Protein AF-A0AAE1PHH1-F1 (afdb_monomer_lite)

Sequence (145 aa):
MFENPPQNFTCSLANETTCVKADAAWYRWLHLWSGSGTRIAEMATHFAPAFRTPLTDMQGGLLTHQRSRKCADFEMRAMECLEAYGVQKGRTRCVDYMDDLRECAFQAKQLARVSAMRHERHRQWLMGERSSKDHYAPAPQADGF

pLDDT: mean 73.68, std 19.06, range [35.78, 97.25]

InterPro domains:
  IPR019342 NADH:ubiquinone oxidoreductase, iron-sulphur subunit 5 [PF10200] (59-123)

Secondary structure (DSSP, 8-state):
--PPPP------TT-TT------TTSHHHHTTS-------------SS-SS--HHHHHHHHHHSGGG-TTTHHHHHHHHHHHHHHHHHHHHHHSHHHHHHHHHHHH-HHHHHHHHHHHHHHHHHHHTTSS-STTSSPPPPPTT--

Organism: NCBI:txid1843537

Radius of gyration: 24.93 Å; chains: 1; bounding box: 58×55×63 Å

Foldseek 3Di:
DDDDDDDDFDDDPPDDDDRDDPDPPVVVVVVVPPPDDDPPDPPQPPLDPPDDDPVCVVCSCVVDCVVPPQLNVLRVLLVVLCVVQPRVCSVPRSVVSVVSSVCSVPVPVVVVVVVVVLVVLVVCVVVVVDDPVVSDDPDPDPPDD

Structure (mmCIF, N/CA/C/O backbone):
data_AF-A0AAE1PHH1-F1
#
_entry.id   AF-A0AAE1PHH1-F1
#
loop_
_atom_site.group_PDB
_atom_site.id
_atom_site.type_symbol
_atom_site.label_atom_id
_atom_site.label_alt_id
_atom_site.label_comp_id
_atom_site.label_asym_id
_atom_site.label_entity_id
_atom_site.label_seq_id
_atom_site.pdbx_PDB_ins_code
_atom_site.Cartn_x
_atom_site.Cartn_y
_atom_site.Cartn_z
_atom_site.occupancy
_atom_site.B_iso_or_equiv
_atom_site.auth_seq_id
_atom_site.auth_comp_id
_atom_site.auth_asym_id
_atom_site.auth_atom_id
_atom_site.pdbx_PDB_model_num
ATOM 1 N N . MET A 1 1 ? -13.290 -33.545 1.789 1.00 37.03 1 MET A N 1
ATOM 2 C CA . MET A 1 1 ? -13.292 -33.232 0.347 1.00 37.03 1 MET A CA 1
ATOM 3 C C . MET A 1 1 ? -14.670 -32.668 0.032 1.00 37.03 1 MET A C 1
ATOM 5 O O . MET A 1 1 ? -15.613 -33.441 -0.003 1.00 37.03 1 MET A O 1
ATOM 9 N N . PHE A 1 2 ? -14.834 -31.346 -0.050 1.00 35.78 2 PHE A N 1
ATOM 10 C CA . PHE A 1 2 ? -16.080 -30.768 -0.565 1.00 35.78 2 PHE A CA 1
ATOM 11 C C . PHE A 1 2 ? -15.835 -30.440 -2.033 1.00 35.78 2 PHE A C 1
ATOM 13 O O . PHE A 1 2 ? -15.201 -29.440 -2.362 1.00 35.78 2 PHE A O 1
ATOM 20 N N . GLU A 1 3 ? -16.252 -31.356 -2.900 1.00 42.00 3 GLU A N 1
ATOM 21 C CA . GLU A 1 3 ? -16.377 -31.096 -4.327 1.00 42.00 3 GLU A CA 1
ATOM 22 C C . GLU A 1 3 ? -17.521 -30.092 -4.518 1.00 42.00 3 GLU A C 1
ATOM 24 O O . GLU A 1 3 ? -18.657 -30.345 -4.120 1.00 42.00 3 GLU A O 1
ATOM 29 N N . ASN A 1 4 ? -17.211 -28.923 -5.080 1.00 43.88 4 ASN A N 1
ATOM 30 C CA . ASN A 1 4 ? -18.221 -27.973 -5.535 1.00 43.88 4 ASN A CA 1
ATOM 31 C C . ASN A 1 4 ? -18.764 -28.451 -6.891 1.00 43.88 4 ASN A C 1
ATOM 33 O O . ASN A 1 4 ? -17.961 -28.629 -7.811 1.00 43.88 4 ASN A O 1
ATOM 37 N N . PRO A 1 5 ? -20.086 -28.613 -7.074 1.00 54.78 5 PRO A N 1
ATOM 38 C CA . PRO A 1 5 ? -20.651 -28.757 -8.405 1.00 54.78 5 PRO A CA 1
ATOM 39 C C . PRO A 1 5 ? -20.631 -27.409 -9.155 1.00 54.78 5 PRO A C 1
ATOM 41 O O . PRO A 1 5 ? -20.791 -26.349 -8.542 1.00 54.78 5 PRO A O 1
ATOM 44 N N . PRO A 1 6 ? -20.437 -27.427 -10.486 1.00 63.72 6 PRO A N 1
ATOM 45 C CA . PRO A 1 6 ? -20.420 -26.229 -11.308 1.00 63.72 6 PRO A CA 1
ATOM 46 C C . PRO A 1 6 ? -21.857 -25.785 -11.592 1.00 63.72 6 PRO A C 1
ATOM 48 O O . PRO A 1 6 ? -22.709 -26.639 -11.826 1.00 63.72 6 PRO A O 1
ATOM 51 N N . GLN A 1 7 ? -22.106 -24.474 -11.669 1.00 49.34 7 GLN A N 1
ATOM 52 C CA . GLN A 1 7 ? -22.744 -23.847 -12.837 1.00 49.34 7 GLN A CA 1
ATOM 53 C C . GLN A 1 7 ? -23.043 -22.359 -12.622 1.00 49.34 7 GLN A C 1
ATOM 55 O O . GLN A 1 7 ? -23.642 -21.937 -11.637 1.00 49.34 7 GLN A O 1
ATOM 60 N N . ASN A 1 8 ? -22.623 -21.582 -13.619 1.00 59.03 8 ASN A N 1
ATOM 61 C CA . ASN A 1 8 ? -22.931 -20.175 -13.809 1.00 59.03 8 ASN A CA 1
ATOM 62 C C . ASN A 1 8 ? -24.443 -19.982 -13.995 1.00 59.03 8 ASN A C 1
ATOM 64 O O . ASN A 1 8 ? -24.962 -20.180 -15.092 1.00 59.03 8 ASN A O 1
ATOM 68 N N . PHE A 1 9 ? -25.127 -19.535 -12.947 1.00 46.50 9 PHE A N 1
ATOM 69 C CA . PHE A 1 9 ? -26.461 -18.950 -13.029 1.00 46.50 9 PHE A CA 1
ATOM 70 C C . PHE A 1 9 ? -26.449 -17.629 -12.262 1.00 46.50 9 PHE A C 1
ATOM 72 O O . PHE A 1 9 ? -26.144 -17.597 -11.074 1.00 46.50 9 PHE A O 1
ATOM 79 N N . THR A 1 10 ? -26.765 -16.527 -12.937 1.00 56.62 10 THR A N 1
ATOM 80 C CA . THR A 1 10 ? -27.037 -15.242 -12.285 1.00 56.62 10 THR A CA 1
ATOM 81 C C . THR A 1 10 ? -28.539 -15.005 -12.343 1.00 56.62 10 THR A C 1
ATOM 83 O O . THR A 1 10 ? -29.052 -14.621 -13.393 1.00 56.62 10 THR A O 1
ATOM 86 N N . CYS A 1 11 ? -29.251 -15.238 -11.243 1.00 48.41 11 CYS A N 1
ATOM 87 C CA . CYS A 1 11 ? -30.635 -14.788 -11.113 1.00 48.41 11 CYS A CA 1
ATOM 88 C C . CYS A 1 11 ? -30.618 -13.432 -10.364 1.00 48.41 11 CYS A C 1
ATOM 90 O O . CYS A 1 11 ? -29.959 -13.290 -9.333 1.00 48.41 11 CYS A O 1
ATOM 92 N N . SER A 1 12 ? -31.252 -12.396 -10.924 1.00 51.75 12 SER A N 1
ATOM 93 C CA . SER A 1 12 ? -31.370 -11.076 -10.289 1.00 51.75 12 SER A CA 1
ATOM 94 C C . SER A 1 12 ? -32.429 -11.109 -9.175 1.00 51.75 12 SER A C 1
ATOM 96 O O . SER A 1 12 ? -33.428 -11.814 -9.282 1.00 51.75 12 SER A O 1
ATOM 98 N N . LEU A 1 13 ? -32.202 -10.338 -8.104 1.00 52.09 13 LEU A N 1
ATOM 99 C CA . LEU A 1 13 ? -32.929 -10.322 -6.817 1.00 52.09 13 LEU A CA 1
ATOM 100 C C . LEU A 1 13 ? -34.438 -9.960 -6.860 1.00 52.09 13 LEU A C 1
ATOM 102 O O . LEU A 1 13 ? -34.990 -9.594 -5.827 1.00 52.09 13 LEU A O 1
ATOM 106 N N . ALA A 1 14 ? -35.125 -10.020 -8.005 1.00 47.28 14 ALA A N 1
ATOM 107 C CA . ALA A 1 14 ? -36.474 -9.455 -8.143 1.00 47.28 14 ALA A CA 1
ATOM 108 C C . ALA A 1 14 ? -37.612 -10.437 -8.494 1.00 47.28 14 ALA A C 1
ATOM 110 O O . ALA A 1 14 ? -38.763 -10.038 -8.354 1.00 47.28 14 ALA A O 1
ATOM 111 N N . ASN A 1 15 ? -37.366 -11.679 -8.938 1.00 46.06 15 ASN A N 1
ATOM 112 C CA . ASN A 1 15 ? -38.443 -12.678 -9.103 1.00 46.06 15 ASN A CA 1
ATOM 113 C C . ASN A 1 15 ? -37.893 -14.083 -9.420 1.00 46.06 15 ASN A C 1
ATOM 115 O O . ASN A 1 15 ? -37.173 -14.263 -10.400 1.00 46.06 15 ASN A O 1
ATOM 119 N N . GLU A 1 16 ? -38.260 -15.092 -8.630 1.00 54.78 16 GLU A N 1
ATOM 120 C CA . GLU A 1 16 ? -37.673 -16.448 -8.652 1.00 54.78 16 GLU A CA 1
ATO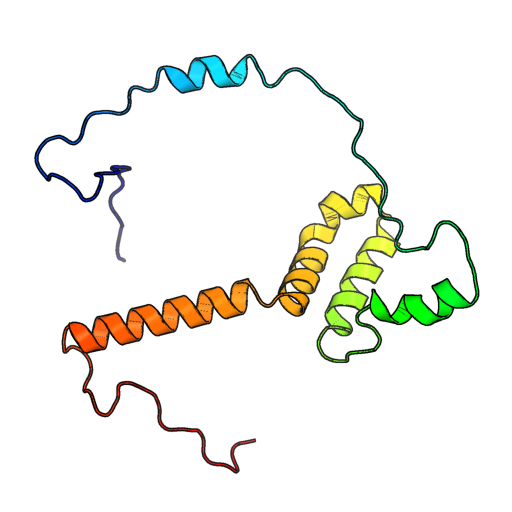M 121 C C . GLU A 1 16 ? -38.154 -17.387 -9.783 1.00 54.78 16 GLU A C 1
ATOM 123 O O . GLU A 1 16 ? -37.844 -18.574 -9.755 1.00 54.78 16 GLU A O 1
ATOM 128 N N . THR A 1 17 ? -38.878 -16.925 -10.808 1.00 48.12 17 THR A N 1
ATOM 129 C CA . THR A 1 17 ? -39.538 -17.851 -11.762 1.00 48.12 17 THR A CA 1
ATOM 130 C C . THR A 1 17 ? -39.093 -17.783 -13.221 1.00 48.12 17 THR A C 1
ATOM 132 O O . THR A 1 17 ? -39.576 -18.576 -14.026 1.00 48.12 17 THR A O 1
ATOM 135 N N . THR A 1 18 ? -38.113 -16.954 -13.593 1.00 45.28 18 THR A N 1
ATOM 136 C CA . THR A 1 18 ? -37.552 -16.986 -14.960 1.00 45.28 18 THR A CA 1
ATOM 137 C C . THR A 1 18 ? -36.043 -16.746 -14.970 1.00 45.28 18 THR A C 1
ATOM 139 O O . THR A 1 18 ? -35.587 -15.612 -15.099 1.00 45.28 18 THR A O 1
ATOM 142 N N . CYS A 1 19 ? -35.249 -17.815 -14.873 1.00 48.59 19 CYS A N 1
ATOM 143 C CA . CYS A 1 19 ? -33.815 -17.758 -15.160 1.00 48.59 19 CYS A CA 1
ATOM 144 C C . CYS A 1 19 ? -33.629 -18.180 -16.641 1.00 48.59 19 CYS A C 1
ATOM 146 O O . CYS A 1 19 ? -33.824 -19.340 -17.006 1.00 48.59 19 CYS A O 1
ATOM 148 N N . VAL A 1 20 ? -33.388 -17.206 -17.531 1.00 57.59 20 VAL A N 1
ATOM 149 C CA . VAL A 1 20 ? -33.278 -17.410 -18.992 1.00 57.59 20 VAL A CA 1
ATOM 150 C C . VAL A 1 20 ? -31.834 -17.766 -19.361 1.00 57.59 20 VAL A C 1
ATOM 152 O O . VAL A 1 20 ? -30.892 -17.203 -18.805 1.00 57.59 20 VAL A O 1
ATOM 155 N N . LYS A 1 21 ? -31.645 -18.693 -20.310 1.00 42.94 21 LYS A N 1
ATOM 156 C CA . LYS A 1 21 ? -30.327 -19.030 -20.875 1.00 42.94 21 LYS A CA 1
ATOM 157 C C . LYS A 1 21 ? -29.689 -17.789 -21.507 1.00 42.94 21 LYS A C 1
ATOM 159 O O . LYS A 1 21 ? -30.278 -17.169 -22.385 1.00 42.94 21 LYS A O 1
ATOM 164 N N . ALA A 1 22 ? -28.469 -17.455 -21.094 1.00 46.75 22 ALA A N 1
ATOM 165 C CA . ALA A 1 22 ? -27.644 -16.501 -21.822 1.00 46.75 22 ALA A CA 1
ATOM 166 C C . ALA A 1 22 ? -27.117 -17.183 -23.096 1.00 46.75 22 ALA A C 1
ATOM 168 O O . ALA A 1 22 ? -26.220 -18.025 -23.031 1.00 46.75 22 ALA A O 1
ATOM 169 N N . ASP A 1 23 ? -27.695 -16.854 -24.250 1.00 47.06 23 ASP A N 1
ATOM 170 C CA . ASP A 1 23 ? -27.251 -17.403 -25.529 1.00 47.06 23 ASP A CA 1
ATOM 171 C C . ASP A 1 23 ? -25.878 -16.838 -25.929 1.00 47.06 23 ASP A C 1
ATOM 173 O O . ASP A 1 23 ? -25.657 -15.628 -26.029 1.00 47.06 23 ASP A O 1
ATOM 177 N N . ALA A 1 24 ? -24.943 -17.753 -26.196 1.00 56.31 24 ALA A N 1
ATOM 178 C CA . ALA A 1 24 ? -23.528 -17.527 -26.505 1.00 56.31 24 ALA A CA 1
ATOM 179 C C . ALA A 1 24 ? -23.252 -16.874 -27.884 1.00 56.31 24 ALA A C 1
ATOM 181 O O . ALA A 1 24 ? -22.184 -17.066 -28.470 1.00 56.31 24 ALA A O 1
ATOM 182 N N . ALA A 1 25 ? -24.195 -16.100 -28.426 1.00 53.56 25 ALA A N 1
ATOM 183 C CA . ALA A 1 25 ? -24.083 -15.464 -29.741 1.00 53.56 25 ALA A CA 1
ATOM 184 C C . ALA A 1 25 ? -23.217 -14.186 -29.731 1.00 53.56 25 ALA A C 1
ATOM 186 O O . ALA A 1 25 ? -22.635 -13.822 -30.753 1.00 53.56 25 ALA A O 1
ATOM 187 N N . TRP A 1 26 ? -23.060 -13.539 -28.573 1.00 52.28 26 TRP A N 1
ATOM 188 C CA . TRP A 1 26 ? -22.315 -12.279 -28.439 1.00 52.28 26 TRP A CA 1
ATOM 189 C C . TRP A 1 26 ? -20.788 -12.459 -28.409 1.00 52.28 26 TRP A C 1
ATOM 191 O O . TRP A 1 26 ? -20.051 -11.569 -28.830 1.00 52.28 26 TRP A O 1
ATOM 201 N N . TYR A 1 27 ? -20.287 -13.633 -28.006 1.00 50.00 27 TYR A N 1
ATOM 202 C CA . TYR A 1 27 ? -18.841 -13.896 -27.948 1.00 50.00 27 TYR A CA 1
ATOM 203 C C . TYR A 1 27 ? -18.192 -14.104 -29.327 1.00 50.00 27 TYR A C 1
ATOM 205 O O . TYR A 1 27 ? -16.985 -13.916 -29.463 1.00 50.00 27 TYR A O 1
ATOM 213 N N . ARG A 1 28 ? -18.964 -14.418 -30.381 1.00 54.28 28 ARG A N 1
ATOM 214 C CA . ARG A 1 28 ? -18.423 -14.549 -31.752 1.00 54.28 28 ARG A CA 1
ATOM 215 C C . ARG A 1 28 ? -18.134 -13.213 -32.438 1.00 54.28 28 ARG A C 1
ATOM 217 O O . ARG A 1 28 ? -17.332 -13.193 -33.364 1.00 54.28 28 ARG A O 1
ATOM 224 N N . TRP A 1 29 ? -18.723 -12.111 -31.972 1.00 52.69 29 TRP A N 1
ATOM 225 C CA . TRP A 1 29 ? -18.471 -10.770 -32.514 1.00 52.69 29 TRP A CA 1
ATOM 226 C C . TRP A 1 29 ? -17.342 -10.014 -31.792 1.00 52.69 29 TRP A C 1
ATOM 228 O O . TRP A 1 29 ? -16.737 -9.122 -32.380 1.00 52.69 29 TRP A O 1
ATOM 238 N N . LEU A 1 30 ? -16.982 -10.406 -30.563 1.00 52.53 30 LEU A N 1
ATOM 239 C CA . LEU A 1 30 ? -15.908 -9.763 -29.788 1.00 52.53 30 LEU A CA 1
ATOM 240 C C . LEU A 1 30 ? -14.492 -10.047 -30.320 1.00 52.53 30 LEU A C 1
ATOM 242 O O . LEU A 1 30 ? -13.599 -9.221 -30.148 1.00 52.53 30 LEU A O 1
ATOM 246 N N . HIS A 1 31 ? -14.273 -11.166 -31.013 1.00 49.12 31 HIS A N 1
ATOM 247 C CA . HIS A 1 31 ? -12.956 -11.500 -31.571 1.00 49.12 31 HIS A CA 1
ATOM 248 C C . HIS A 1 31 ? -12.618 -10.762 -32.878 1.00 49.12 31 HIS A C 1
ATOM 250 O O . HIS A 1 31 ? -11.463 -10.777 -33.295 1.00 49.12 31 HIS A O 1
ATOM 256 N N . LEU A 1 32 ? -13.587 -10.090 -33.515 1.00 49.78 32 LEU A N 1
ATOM 257 C CA . LEU A 1 32 ? -13.366 -9.343 -34.761 1.00 49.78 32 LEU A CA 1
ATOM 258 C C . LEU A 1 32 ? -13.023 -7.855 -34.532 1.00 49.78 32 LEU A C 1
ATOM 260 O O . LEU A 1 32 ? -12.648 -7.166 -35.475 1.00 49.78 32 LEU A O 1
ATOM 264 N N . TRP A 1 33 ? -13.114 -7.362 -33.288 1.00 44.38 33 TRP A N 1
ATOM 265 C CA . TRP A 1 33 ? -12.870 -5.959 -32.905 1.00 44.38 33 TRP A CA 1
ATOM 266 C C . TRP A 1 33 ? -11.715 -5.807 -31.894 1.00 44.38 33 TRP A C 1
ATOM 268 O O . TRP A 1 33 ? -11.694 -4.877 -31.097 1.00 44.38 33 TRP A O 1
ATOM 278 N N . SER A 1 34 ? -10.740 -6.727 -31.893 1.00 42.75 34 SER A N 1
ATOM 279 C CA . SER A 1 34 ? -9.489 -6.585 -31.116 1.00 42.75 34 SER A CA 1
ATOM 280 C C . SER A 1 34 ? -8.269 -6.267 -31.993 1.00 42.75 34 SER A C 1
ATOM 282 O O . SER A 1 34 ? -7.129 -6.334 -31.537 1.00 42.75 34 SER A O 1
ATOM 284 N N . GLY A 1 35 ? -8.497 -5.948 -33.269 1.00 50.44 35 GLY A N 1
ATOM 285 C CA . GLY A 1 35 ? -7.473 -5.660 -34.270 1.00 50.44 35 GLY A CA 1
ATOM 286 C C . GLY A 1 35 ? -7.281 -4.166 -34.525 1.00 50.44 35 GLY A C 1
ATOM 287 O O . GLY A 1 35 ? -7.476 -3.712 -35.644 1.00 50.44 35 GLY A O 1
ATOM 288 N N . SER A 1 36 ? -6.873 -3.398 -33.516 1.00 47.66 36 SER A N 1
ATOM 289 C CA . SER A 1 36 ? -6.295 -2.064 -33.726 1.00 47.66 36 SER A CA 1
ATOM 290 C C . SER A 1 36 ? -5.228 -1.806 -32.670 1.00 47.66 36 SER A C 1
ATOM 292 O O . SER A 1 36 ? -5.478 -1.233 -31.611 1.00 47.66 36 SER A O 1
ATOM 294 N N . GLY A 1 37 ? -4.021 -2.292 -32.962 1.00 53.19 37 GLY A N 1
ATOM 295 C CA . GLY A 1 37 ? -2.823 -1.983 -32.200 1.00 53.19 37 GLY A CA 1
ATOM 296 C C . GLY A 1 37 ? -2.469 -0.505 -32.325 1.00 53.19 37 GLY A C 1
ATOM 297 O O . GLY A 1 37 ? -1.777 -0.104 -33.256 1.00 53.19 37 GLY A O 1
ATOM 298 N N . THR A 1 38 ? -2.884 0.293 -31.350 1.00 46.62 38 THR A N 1
ATOM 299 C CA . THR A 1 38 ? -2.308 1.607 -31.066 1.00 46.62 38 THR A CA 1
ATOM 300 C C . THR A 1 38 ? -1.254 1.448 -29.972 1.00 46.62 38 THR A C 1
ATOM 302 O O . THR A 1 38 ? -1.513 1.551 -28.776 1.00 46.62 38 THR A O 1
ATOM 305 N N . ARG A 1 39 ? -0.013 1.192 -30.404 1.00 55.78 39 ARG A N 1
ATOM 306 C CA . ARG A 1 39 ? 1.206 1.337 -29.589 1.00 55.78 39 ARG A CA 1
ATOM 307 C C . ARG A 1 39 ? 1.485 2.824 -29.323 1.00 55.78 39 ARG A C 1
ATOM 309 O O . ARG A 1 39 ? 2.444 3.372 -29.847 1.00 55.78 39 ARG A O 1
ATOM 316 N N . ILE A 1 40 ? 0.625 3.493 -28.559 1.00 52.22 40 ILE A N 1
ATOM 317 C CA . ILE A 1 40 ? 0.804 4.893 -28.128 1.00 52.22 40 ILE A CA 1
ATOM 318 C C . ILE A 1 40 ? 0.158 5.096 -26.754 1.00 52.22 40 ILE A C 1
ATOM 320 O O . ILE A 1 40 ? -0.763 5.878 -26.577 1.00 52.22 40 ILE A O 1
ATOM 324 N N . ALA A 1 41 ? 0.644 4.342 -25.771 1.00 44.25 41 ALA A N 1
ATOM 325 C CA . ALA A 1 41 ? 0.519 4.669 -24.349 1.00 44.25 41 ALA A CA 1
ATOM 326 C C . ALA A 1 41 ? 1.572 3.893 -23.540 1.00 44.25 41 ALA A C 1
ATOM 328 O O . ALA A 1 41 ? 1.286 3.290 -22.513 1.00 44.25 41 ALA A O 1
ATOM 329 N N . GLU A 1 42 ? 2.817 3.877 -24.013 1.00 46.84 42 GLU A N 1
ATOM 330 C CA . GLU A 1 42 ? 3.959 3.440 -23.210 1.00 46.84 42 GLU A CA 1
ATOM 331 C C . GLU A 1 42 ? 4.758 4.683 -22.823 1.00 46.84 42 GLU A C 1
ATOM 333 O O . GLU A 1 42 ? 5.889 4.891 -23.248 1.00 46.84 42 GLU A O 1
ATOM 338 N N . MET A 1 43 ? 4.137 5.560 -22.024 1.00 47.62 43 MET A N 1
ATOM 339 C CA . MET A 1 43 ? 4.917 6.532 -21.268 1.00 47.62 43 MET A CA 1
ATOM 340 C C . MET A 1 43 ? 5.704 5.735 -20.234 1.00 47.62 43 MET A C 1
ATOM 342 O O . MET A 1 43 ? 5.149 5.136 -19.309 1.00 47.62 43 MET A O 1
ATOM 346 N N . ALA A 1 44 ? 7.010 5.655 -20.461 1.00 44.12 44 ALA A N 1
ATOM 347 C CA . ALA A 1 44 ? 7.967 5.243 -19.464 1.00 44.12 44 ALA A CA 1
ATOM 348 C C . ALA A 1 44 ? 7.776 6.142 -18.237 1.00 44.12 44 ALA A C 1
ATOM 350 O O . ALA A 1 44 ? 8.154 7.311 -18.241 1.00 44.12 44 ALA A O 1
ATOM 351 N N . THR A 1 45 ? 7.188 5.596 -17.178 1.00 49.09 45 THR A N 1
ATOM 352 C CA . THR A 1 45 ? 7.338 6.126 -15.826 1.00 49.09 45 THR A CA 1
ATOM 353 C C . THR A 1 45 ? 8.781 5.872 -15.406 1.00 49.09 45 THR A C 1
ATOM 355 O O . THR A 1 45 ? 9.079 4.952 -14.647 1.00 49.09 45 THR A O 1
ATOM 358 N N . HIS A 1 46 ? 9.711 6.642 -15.968 1.00 49.91 46 HIS A N 1
ATOM 359 C CA . HIS A 1 46 ? 10.985 6.844 -15.309 1.00 49.91 46 HIS A CA 1
ATOM 360 C C . HIS A 1 46 ? 10.671 7.620 -14.032 1.00 49.91 46 HIS A C 1
ATOM 362 O O . HIS A 1 46 ? 10.172 8.737 -14.088 1.00 49.91 46 HIS A O 1
ATOM 368 N N . PHE A 1 47 ? 10.955 7.019 -12.878 1.00 58.97 47 PHE A N 1
ATOM 369 C CA . PHE A 1 47 ? 10.792 7.633 -11.555 1.00 58.97 47 PHE A CA 1
ATOM 370 C C . PHE A 1 47 ? 11.695 8.865 -11.329 1.00 58.97 47 PHE A C 1
ATOM 372 O O . PHE A 1 47 ? 11.714 9.432 -10.241 1.00 58.97 47 PHE A O 1
ATOM 379 N N . ALA A 1 48 ? 12.447 9.297 -12.347 1.00 60.88 48 ALA A N 1
ATOM 380 C CA . ALA A 1 48 ? 13.264 10.495 -12.310 1.00 60.88 48 ALA A CA 1
ATOM 381 C C . ALA A 1 48 ? 12.505 11.671 -12.953 1.00 60.88 48 ALA A C 1
ATOM 383 O O . ALA A 1 48 ? 11.986 11.523 -14.063 1.00 60.88 48 ALA A O 1
ATOM 384 N N . PRO A 1 49 ? 12.453 12.846 -12.300 1.00 66.69 49 PRO A N 1
ATOM 385 C CA . PRO A 1 49 ? 11.854 14.033 -12.895 1.00 66.69 49 PRO A CA 1
ATOM 386 C C . PRO A 1 49 ? 12.597 14.396 -14.185 1.00 66.69 49 PRO A C 1
ATOM 388 O O . PRO A 1 49 ? 13.828 14.403 -14.215 1.00 66.69 49 PRO A O 1
ATOM 391 N N . ALA A 1 50 ? 11.851 14.730 -15.244 1.00 70.44 50 ALA A N 1
ATOM 392 C CA . ALA A 1 50 ? 12.427 15.127 -16.533 1.00 70.44 50 ALA A CA 1
ATOM 393 C C . ALA A 1 50 ? 13.352 16.356 -16.416 1.00 70.44 50 ALA A C 1
ATOM 395 O O . ALA A 1 50 ? 14.288 16.502 -17.197 1.00 70.44 50 ALA A O 1
ATOM 396 N N . PHE A 1 51 ? 13.126 17.202 -15.406 1.00 77.31 51 PHE A N 1
ATOM 397 C CA . PHE A 1 51 ? 13.976 18.338 -15.067 1.00 77.31 51 PHE A CA 1
ATOM 398 C C . PHE A 1 51 ? 14.397 18.258 -13.601 1.00 77.31 51 PHE A C 1
ATOM 400 O O . PHE A 1 51 ? 13.558 18.271 -12.700 1.00 77.31 51 PHE A O 1
ATOM 407 N N . ARG A 1 52 ? 15.710 18.194 -13.360 1.00 76.88 52 ARG A N 1
ATOM 408 C CA . ARG A 1 52 ? 16.288 18.255 -12.014 1.00 76.88 52 ARG A CA 1
ATOM 409 C C . ARG A 1 52 ? 16.335 19.705 -11.540 1.00 76.88 52 ARG A C 1
ATOM 411 O O . ARG A 1 52 ? 17.082 20.519 -12.069 1.00 76.88 52 ARG A O 1
ATOM 418 N N . THR A 1 53 ? 15.533 20.009 -10.530 1.00 84.06 53 THR A N 1
ATOM 419 C CA . THR A 1 53 ? 15.491 21.292 -9.817 1.00 84.06 53 THR A CA 1
ATOM 420 C C . THR A 1 53 ? 15.610 21.046 -8.306 1.00 84.06 53 THR A C 1
ATOM 422 O O . THR A 1 53 ? 15.240 19.961 -7.846 1.00 84.06 53 THR A O 1
ATOM 425 N N . PRO A 1 54 ? 16.070 22.025 -7.504 1.00 77.50 54 PRO A N 1
ATOM 426 C CA . PRO A 1 54 ? 16.148 21.870 -6.046 1.00 77.50 54 PRO A CA 1
ATOM 427 C C . PRO A 1 54 ? 14.785 21.550 -5.408 1.00 77.50 54 PRO A C 1
ATOM 429 O O . PRO A 1 54 ? 14.711 20.812 -4.430 1.00 77.50 54 PRO A O 1
ATOM 432 N N . LEU A 1 55 ? 13.687 22.036 -5.999 1.00 75.38 55 LEU A N 1
ATOM 433 C CA . LEU A 1 55 ? 12.327 21.718 -5.554 1.00 75.38 55 LEU A CA 1
ATOM 434 C C . LEU A 1 55 ? 11.964 20.250 -5.820 1.00 75.38 55 LEU A C 1
ATOM 436 O O . LEU A 1 55 ? 11.474 19.566 -4.923 1.00 75.38 55 LEU A O 1
ATOM 440 N N . THR A 1 56 ? 12.257 19.742 -7.020 1.00 72.06 56 THR A N 1
ATOM 441 C CA . THR A 1 56 ? 12.000 18.332 -7.367 1.00 72.06 56 THR A CA 1
ATOM 442 C C . THR A 1 56 ? 12.892 17.359 -6.595 1.00 72.06 56 THR A C 1
ATOM 444 O O . THR A 1 56 ? 12.477 16.230 -6.358 1.00 72.06 56 THR A O 1
ATOM 447 N N . ASP A 1 57 ? 14.088 17.788 -6.184 1.00 70.94 57 ASP A N 1
ATOM 448 C CA . ASP A 1 57 ? 14.992 16.986 -5.351 1.00 70.94 57 ASP A CA 1
ATOM 449 C C . ASP A 1 57 ? 14.453 16.868 -3.915 1.00 70.94 57 ASP A C 1
ATOM 451 O O . ASP A 1 57 ? 14.361 15.776 -3.357 1.00 70.94 57 ASP A O 1
ATOM 455 N N . MET A 1 58 ? 13.939 17.973 -3.361 1.00 69.62 58 MET A N 1
ATOM 456 C CA . MET A 1 58 ? 13.300 17.975 -2.040 1.00 69.62 58 MET A CA 1
ATOM 457 C C . MET A 1 58 ? 11.984 17.174 -2.011 1.00 69.62 58 MET A C 1
ATOM 459 O O . MET A 1 58 ? 11.659 16.536 -1.008 1.00 69.62 58 MET A O 1
ATOM 463 N N . GLN A 1 59 ? 11.217 17.189 -3.105 1.00 65.25 59 GLN A N 1
ATOM 464 C CA . GLN A 1 59 ? 9.948 16.457 -3.225 1.00 65.25 59 GLN A CA 1
ATOM 465 C C . GLN A 1 59 ? 10.118 14.995 -3.674 1.00 65.25 59 GLN A C 1
ATOM 467 O O . GLN A 1 59 ? 9.162 14.225 -3.577 1.00 65.25 59 GLN A O 1
ATOM 472 N N . GLY A 1 60 ? 11.317 14.566 -4.087 1.00 64.75 60 GLY A N 1
ATOM 473 C CA . GLY A 1 60 ? 11.588 13.179 -4.492 1.00 64.75 60 GLY A CA 1
ATOM 474 C C . GLY A 1 60 ? 11.324 12.151 -3.381 1.00 64.75 60 GLY A C 1
ATOM 475 O O . GLY A 1 60 ? 10.893 11.029 -3.645 1.00 64.75 60 GLY A O 1
ATOM 476 N N . GLY A 1 61 ? 11.475 12.563 -2.119 1.00 65.69 61 GLY A N 1
ATOM 477 C CA . GLY A 1 61 ? 11.155 11.750 -0.942 1.00 65.69 61 GLY A CA 1
ATOM 478 C C . GLY A 1 61 ? 9.659 11.614 -0.621 1.00 65.69 61 GLY A C 1
ATOM 479 O O . GLY A 1 61 ? 9.314 10.898 0.314 1.00 65.69 61 GLY A O 1
ATOM 480 N N . LEU A 1 62 ? 8.771 12.331 -1.324 1.00 62.31 62 LEU A N 1
ATOM 481 C CA . LEU A 1 62 ? 7.313 12.232 -1.131 1.00 62.31 62 LEU A CA 1
ATOM 482 C C . LEU A 1 62 ? 6.689 11.115 -1.969 1.00 62.31 62 LEU A C 1
ATOM 484 O O . LEU A 1 62 ? 5.670 10.553 -1.581 1.00 62.31 62 LEU A O 1
ATOM 488 N N . LEU A 1 63 ? 7.289 10.826 -3.125 1.00 65.75 63 LEU A N 1
ATOM 489 C CA . LEU A 1 63 ? 6.836 9.782 -4.045 1.00 65.75 63 LEU A CA 1
ATOM 490 C C . LEU A 1 63 ? 7.516 8.434 -3.785 1.00 65.75 63 LEU A C 1
ATOM 492 O O . LEU A 1 63 ? 7.106 7.430 -4.356 1.00 65.75 63 LEU A O 1
ATOM 496 N N . THR A 1 64 ? 8.542 8.425 -2.936 1.00 69.81 64 THR A N 1
ATOM 497 C CA . THR A 1 64 ? 9.267 7.227 -2.515 1.00 69.81 64 THR A CA 1
ATOM 498 C C . THR A 1 64 ? 8.891 6.879 -1.076 1.00 69.81 64 THR A C 1
ATOM 500 O O . THR A 1 64 ? 8.644 7.757 -0.242 1.00 69.81 64 THR A O 1
ATOM 503 N N . HIS A 1 65 ? 8.832 5.590 -0.757 1.00 75.62 65 HIS A N 1
ATOM 504 C CA . HIS A 1 65 ? 8.547 5.111 0.599 1.00 75.62 65 HIS A CA 1
ATOM 505 C C . HIS A 1 65 ? 9.784 5.150 1.511 1.00 75.62 65 HIS A C 1
ATOM 507 O O . HIS A 1 65 ? 9.683 4.805 2.686 1.00 75.62 65 HIS A O 1
ATOM 513 N N . GLN A 1 66 ? 10.908 5.693 1.038 1.00 68.62 66 GLN A N 1
ATOM 514 C CA . GLN A 1 66 ? 12.170 5.777 1.777 1.00 68.62 66 GLN A CA 1
ATOM 515 C C . GLN A 1 66 ? 12.106 6.604 3.068 1.00 68.62 66 GLN A C 1
ATOM 517 O O . GLN A 1 66 ? 12.926 6.428 3.968 1.00 68.62 66 GLN A O 1
ATOM 522 N N . ARG A 1 67 ? 11.104 7.483 3.216 1.00 64.06 67 ARG A N 1
ATOM 523 C CA . ARG A 1 67 ? 10.861 8.214 4.473 1.00 64.06 67 ARG A CA 1
ATOM 524 C C . ARG A 1 67 ? 10.055 7.408 5.500 1.00 64.06 67 ARG A C 1
ATOM 526 O O . ARG A 1 67 ? 10.087 7.726 6.688 1.00 64.06 67 ARG A O 1
ATOM 533 N N . SER A 1 68 ? 9.317 6.387 5.064 1.00 68.12 68 SER A N 1
ATOM 534 C CA . SER A 1 68 ? 8.427 5.577 5.899 1.00 68.12 68 SER A CA 1
ATOM 535 C C . SER A 1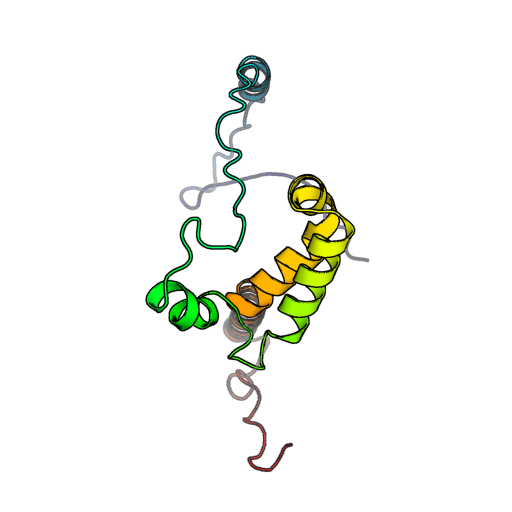 68 ? 8.940 4.143 5.992 1.00 68.12 68 SER A C 1
ATOM 537 O O . SER A 1 68 ? 8.842 3.364 5.049 1.00 68.12 68 SER A O 1
ATOM 539 N N . ARG A 1 69 ? 9.414 3.745 7.178 1.00 75.00 69 ARG A N 1
ATOM 540 C CA . ARG A 1 69 ? 9.985 2.403 7.406 1.00 75.00 69 ARG A CA 1
ATOM 541 C C . ARG A 1 69 ? 9.032 1.238 7.106 1.00 75.00 69 ARG A C 1
ATOM 543 O O . ARG A 1 69 ? 9.495 0.114 7.002 1.00 75.00 69 ARG A O 1
ATOM 550 N N . LYS A 1 70 ? 7.720 1.473 6.984 1.00 83.44 70 LYS A N 1
ATOM 551 C CA . LYS A 1 70 ? 6.723 0.403 6.805 1.00 83.44 70 LYS A CA 1
ATOM 552 C C . LYS A 1 70 ? 6.825 -0.318 5.458 1.00 83.44 70 LYS A C 1
ATOM 554 O O . LYS A 1 70 ? 6.611 -1.521 5.426 1.00 83.44 70 LYS A O 1
ATOM 559 N N . CYS A 1 71 ? 7.133 0.404 4.377 1.00 89.50 71 CYS A N 1
ATOM 560 C CA . CYS A 1 71 ? 7.175 -0.163 3.021 1.00 89.50 71 CYS A CA 1
ATOM 561 C C . CYS A 1 71 ? 8.561 -0.087 2.365 1.00 89.50 71 CYS A C 1
ATOM 563 O O . CYS A 1 71 ? 8.705 -0.505 1.219 1.00 89.50 71 CYS A O 1
ATOM 565 N N . ALA A 1 72 ? 9.576 0.400 3.087 1.00 89.38 72 ALA A N 1
ATOM 566 C CA . ALA A 1 72 ? 10.932 0.574 2.569 1.00 89.38 72 ALA A CA 1
ATOM 567 C C . ALA A 1 72 ? 11.525 -0.741 2.024 1.00 89.38 72 ALA A C 1
ATOM 569 O O . ALA A 1 72 ? 12.053 -0.764 0.920 1.00 89.38 72 ALA A O 1
ATOM 570 N N . ASP A 1 73 ? 11.352 -1.865 2.725 1.00 90.44 73 ASP A N 1
ATOM 571 C CA . ASP A 1 73 ? 11.912 -3.158 2.293 1.00 90.44 73 ASP A CA 1
ATOM 572 C C . ASP A 1 73 ? 11.234 -3.725 1.033 1.00 90.44 73 ASP A C 1
ATOM 574 O O . ASP A 1 73 ? 11.834 -4.487 0.271 1.00 90.44 73 ASP A O 1
ATOM 578 N N . PHE A 1 74 ? 9.959 -3.394 0.807 1.00 92.31 74 PHE A N 1
ATOM 579 C CA . PHE A 1 74 ? 9.253 -3.755 -0.427 1.00 92.31 74 PHE A CA 1
ATOM 580 C C . PHE A 1 74 ? 9.696 -2.866 -1.588 1.00 92.31 74 PHE A C 1
ATOM 582 O O . PHE A 1 74 ? 9.898 -3.358 -2.696 1.00 92.31 74 PHE A O 1
ATOM 589 N N . GLU A 1 75 ? 9.904 -1.575 -1.323 1.00 90.19 75 GLU A N 1
ATOM 590 C CA . GLU A 1 75 ? 10.413 -0.629 -2.312 1.00 90.19 75 GLU A CA 1
ATOM 591 C C . GLU A 1 75 ? 11.835 -0.994 -2.750 1.00 90.19 75 GLU A C 1
ATOM 593 O O . GLU A 1 75 ? 12.100 -1.051 -3.948 1.00 90.19 75 GLU A O 1
ATOM 598 N N . MET A 1 76 ? 12.722 -1.334 -1.810 1.00 91.19 76 MET A N 1
ATOM 599 C CA . MET A 1 76 ? 14.092 -1.757 -2.118 1.00 91.19 76 MET A CA 1
ATOM 600 C C . MET A 1 76 ? 14.121 -2.992 -3.026 1.00 91.19 76 MET A C 1
ATOM 602 O O . MET A 1 76 ? 14.774 -2.966 -4.066 1.00 91.19 76 MET A O 1
ATOM 606 N N . ARG A 1 77 ? 13.332 -4.029 -2.718 1.00 92.38 77 ARG A N 1
ATOM 607 C CA . ARG A 1 77 ? 13.239 -5.237 -3.561 1.00 92.38 77 ARG A CA 1
ATOM 608 C C . ARG A 1 77 ? 12.665 -4.956 -4.951 1.00 92.38 77 ARG A C 1
ATOM 610 O O . ARG A 1 77 ? 13.130 -5.517 -5.944 1.00 92.38 77 ARG A O 1
ATOM 617 N N . ALA A 1 78 ? 11.663 -4.080 -5.042 1.00 92.06 78 ALA A N 1
ATOM 618 C CA . ALA A 1 78 ? 11.111 -3.665 -6.328 1.00 92.06 78 ALA A CA 1
ATOM 619 C C . ALA A 1 78 ? 12.152 -2.909 -7.171 1.00 92.06 78 ALA A C 1
ATOM 621 O O . ALA A 1 78 ? 12.275 -3.165 -8.372 1.00 92.06 78 ALA A O 1
ATOM 622 N N . MET A 1 79 ? 12.939 -2.033 -6.542 1.00 91.00 79 MET A N 1
ATOM 623 C CA . MET A 1 79 ? 14.002 -1.282 -7.208 1.00 91.00 79 MET A CA 1
ATOM 624 C C . MET A 1 79 ? 15.160 -2.174 -7.662 1.00 91.00 79 MET A C 1
ATOM 626 O O . MET A 1 79 ? 15.592 -2.033 -8.802 1.00 91.00 79 MET A O 1
ATOM 630 N N . GLU A 1 80 ? 15.594 -3.140 -6.850 1.00 92.50 80 GLU A N 1
ATOM 631 C CA . GLU A 1 80 ? 16.625 -4.124 -7.225 1.00 92.50 80 GLU A CA 1
ATOM 632 C C . GLU A 1 80 ? 16.222 -4.926 -8.474 1.00 92.50 80 GLU A C 1
ATOM 634 O O . GLU A 1 80 ? 17.019 -5.120 -9.396 1.00 92.50 80 GLU A O 1
ATOM 639 N N . CYS A 1 81 ? 14.953 -5.343 -8.565 1.00 94.25 81 CYS A N 1
ATOM 640 C CA . CYS A 1 81 ? 14.449 -6.029 -9.754 1.00 94.25 81 CYS A CA 1
ATOM 641 C C . CYS A 1 81 ? 14.444 -5.114 -10.992 1.00 94.25 81 CYS A C 1
ATOM 643 O O . CYS A 1 81 ? 14.830 -5.529 -12.091 1.00 94.25 81 CYS A O 1
ATOM 645 N N . LEU A 1 82 ? 14.021 -3.857 -10.831 1.00 92.00 82 LEU A N 1
ATOM 646 C CA . LEU A 1 82 ? 14.006 -2.882 -11.923 1.00 92.00 82 LEU A CA 1
ATOM 647 C C . LEU A 1 82 ? 15.414 -2.487 -12.378 1.00 92.00 82 LEU A C 1
ATOM 649 O O . LEU A 1 82 ? 15.599 -2.226 -13.567 1.00 92.00 82 LEU A O 1
ATOM 653 N N . GLU A 1 83 ? 16.394 -2.478 -11.479 1.00 91.25 83 GLU A N 1
ATOM 654 C CA . GLU A 1 83 ? 17.802 -2.251 -11.807 1.00 91.25 83 GLU A CA 1
ATOM 655 C C . GLU A 1 83 ? 18.376 -3.416 -12.625 1.00 91.25 83 GLU A C 1
ATOM 657 O O . GLU A 1 83 ? 19.011 -3.188 -13.655 1.00 91.25 83 GLU A O 1
ATOM 662 N N . ALA A 1 84 ? 18.069 -4.662 -12.248 1.00 94.31 84 ALA A N 1
ATOM 663 C CA . ALA A 1 84 ? 18.558 -5.847 -12.954 1.00 94.31 84 ALA A CA 1
ATOM 664 C C . ALA A 1 84 ? 17.992 -5.994 -14.382 1.00 94.31 84 ALA A C 1
ATOM 666 O O . ALA A 1 84 ? 18.710 -6.389 -15.304 1.00 94.31 84 ALA A O 1
ATOM 667 N N . TYR A 1 85 ? 16.700 -5.705 -14.586 1.00 90.25 85 TYR A N 1
ATOM 668 C CA . TYR A 1 85 ? 16.019 -5.944 -15.871 1.00 90.25 85 TYR A CA 1
ATOM 669 C C . TYR A 1 85 ? 15.768 -4.680 -16.707 1.00 90.25 85 TYR A C 1
ATOM 671 O O . TYR A 1 85 ? 15.515 -4.782 -17.914 1.00 90.25 85 TYR A O 1
ATOM 679 N N . GLY A 1 86 ? 15.819 -3.498 -16.094 1.00 88.81 86 GLY A N 1
ATOM 680 C CA . GLY A 1 86 ? 15.408 -2.233 -16.698 1.00 88.81 86 GLY A CA 1
ATOM 681 C C . GLY A 1 86 ? 13.885 -2.084 -16.823 1.00 88.81 86 GLY A C 1
ATOM 682 O O . GLY A 1 86 ? 13.121 -3.044 -16.729 1.00 88.81 86 GLY A O 1
ATOM 683 N N . VAL A 1 87 ? 13.420 -0.861 -17.097 1.00 82.12 87 VAL A N 1
ATOM 684 C CA . VAL A 1 87 ? 11.985 -0.498 -17.085 1.00 82.12 87 VAL A CA 1
ATOM 685 C C . VAL A 1 87 ? 11.146 -1.319 -18.071 1.00 82.12 87 VAL A C 1
ATOM 687 O O . VAL A 1 87 ? 10.043 -1.745 -17.739 1.00 82.12 87 VAL A O 1
ATOM 690 N N . GLN A 1 88 ? 11.665 -1.577 -19.274 1.00 86.25 88 GLN A N 1
ATOM 691 C CA . GLN A 1 88 ? 10.906 -2.244 -20.340 1.00 86.25 88 GLN A CA 1
ATOM 692 C C . GLN A 1 88 ? 10.615 -3.713 -20.013 1.00 86.25 88 GLN A C 1
ATOM 694 O O . GLN A 1 88 ? 9.482 -4.177 -20.118 1.00 86.25 88 GLN A O 1
ATOM 699 N N . LYS A 1 89 ? 11.632 -4.455 -19.557 1.00 89.88 89 LYS A N 1
ATOM 700 C CA . LYS A 1 89 ? 11.473 -5.866 -19.170 1.00 89.88 89 LYS A CA 1
ATOM 701 C C . LYS A 1 89 ? 10.887 -6.003 -17.763 1.00 89.88 89 LYS A C 1
ATOM 703 O O . LYS A 1 89 ? 10.149 -6.954 -17.501 1.00 89.88 89 LYS A O 1
ATOM 708 N N . GLY A 1 90 ? 11.146 -5.031 -16.890 1.00 87.94 90 GLY A N 1
ATOM 709 C CA . GLY A 1 90 ? 10.647 -4.983 -15.518 1.00 87.94 90 GLY A CA 1
ATOM 710 C C . GLY A 1 90 ? 9.122 -5.000 -15.421 1.00 87.94 90 GLY A C 1
ATOM 711 O O . GLY A 1 90 ? 8.587 -5.639 -14.522 1.00 87.94 90 GLY A O 1
ATOM 712 N N . ARG A 1 91 ? 8.409 -4.429 -16.403 1.00 86.94 91 ARG A N 1
ATOM 713 C CA . ARG A 1 91 ? 6.933 -4.477 -16.480 1.00 86.94 91 ARG A CA 1
ATOM 714 C C . ARG A 1 91 ? 6.347 -5.889 -16.445 1.00 86.94 91 ARG A C 1
ATOM 716 O O . ARG A 1 91 ? 5.228 -6.059 -15.983 1.00 86.94 91 ARG A O 1
ATOM 723 N N . THR A 1 92 ? 7.081 -6.880 -16.948 1.00 91.88 92 THR A N 1
ATOM 724 C CA . THR A 1 92 ? 6.622 -8.278 -17.009 1.00 91.88 92 THR A CA 1
ATOM 725 C C . THR A 1 92 ? 7.326 -9.172 -15.998 1.00 91.88 92 THR A C 1
ATOM 727 O O . THR A 1 92 ? 6.730 -10.122 -15.507 1.00 91.88 92 THR A O 1
ATOM 730 N N . ARG A 1 93 ? 8.593 -8.881 -15.677 1.00 91.12 93 ARG A N 1
ATOM 731 C CA . ARG A 1 93 ? 9.418 -9.712 -14.788 1.00 91.12 93 ARG A CA 1
ATOM 732 C C . ARG A 1 93 ? 9.324 -9.326 -13.315 1.00 91.12 93 ARG A C 1
ATOM 734 O O . ARG A 1 93 ? 9.486 -10.196 -12.474 1.00 91.12 93 ARG A O 1
ATOM 741 N N . CYS A 1 94 ? 9.052 -8.060 -13.006 1.00 94.88 94 CYS A N 1
ATOM 742 C CA . CYS A 1 94 ? 9.020 -7.538 -11.637 1.00 94.88 94 CYS A CA 1
ATOM 743 C C . CYS A 1 94 ? 7.591 -7.346 -11.104 1.00 94.88 94 CYS A C 1
ATOM 745 O O . CYS A 1 94 ? 7.390 -6.557 -10.185 1.00 94.88 94 CYS A O 1
ATOM 747 N N . VAL A 1 95 ? 6.594 -8.021 -11.689 1.00 94.75 95 VAL A N 1
ATOM 748 C CA . VAL A 1 95 ? 5.175 -7.839 -11.332 1.00 94.75 95 VAL A CA 1
ATOM 749 C C . VAL A 1 95 ? 4.934 -8.158 -9.860 1.00 94.75 95 VAL A C 1
ATOM 751 O O . VAL A 1 95 ? 4.334 -7.341 -9.172 1.00 94.75 95 VAL A O 1
ATOM 754 N N . ASP A 1 96 ? 5.487 -9.263 -9.362 1.00 94.94 96 ASP A N 1
ATOM 755 C CA . ASP A 1 96 ? 5.294 -9.701 -7.976 1.00 94.94 96 ASP A CA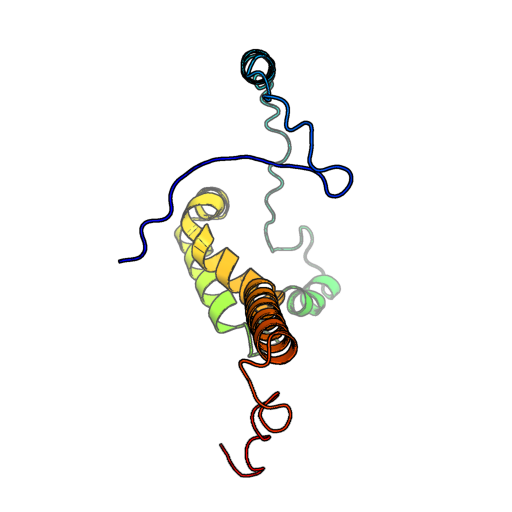 1
ATOM 756 C C . ASP A 1 96 ? 5.805 -8.656 -6.970 1.00 94.94 96 ASP A C 1
ATOM 758 O O . ASP A 1 96 ? 5.076 -8.239 -6.074 1.00 94.94 96 ASP A O 1
ATOM 762 N N . TYR A 1 97 ? 7.021 -8.136 -7.174 1.00 94.44 97 TYR A N 1
ATOM 763 C CA . TYR A 1 97 ? 7.595 -7.103 -6.304 1.00 94.44 97 TYR A CA 1
ATOM 764 C C . TYR A 1 97 ? 6.831 -5.776 -6.373 1.00 94.44 97 TYR A C 1
ATOM 766 O O . TYR A 1 97 ? 6.659 -5.096 -5.361 1.00 94.44 97 TYR A O 1
ATOM 774 N N . MET A 1 98 ? 6.356 -5.399 -7.564 1.00 92.69 98 MET A N 1
ATOM 775 C CA . MET A 1 98 ? 5.546 -4.192 -7.739 1.00 92.69 98 MET A CA 1
ATOM 776 C C . MET A 1 98 ? 4.161 -4.339 -7.103 1.00 92.69 98 MET A C 1
ATOM 778 O O . MET A 1 98 ? 3.629 -3.368 -6.562 1.00 92.69 98 MET A O 1
ATOM 782 N N . ASP A 1 99 ? 3.573 -5.531 -7.149 1.00 94.38 99 ASP A N 1
ATOM 783 C CA . ASP A 1 99 ? 2.284 -5.818 -6.530 1.00 94.38 99 ASP A CA 1
ATOM 784 C C . ASP A 1 99 ? 2.381 -5.888 -5.006 1.00 94.38 99 ASP A C 1
ATOM 786 O O . ASP A 1 99 ? 1.470 -5.404 -4.334 1.00 94.38 99 ASP A O 1
ATOM 790 N N . ASP A 1 100 ? 3.488 -6.390 -4.459 1.00 94.31 100 ASP A N 1
ATOM 791 C CA . ASP A 1 100 ? 3.769 -6.336 -3.022 1.00 94.31 100 ASP A CA 1
ATOM 792 C C . ASP A 1 100 ? 3.949 -4.890 -2.534 1.00 94.31 100 ASP A C 1
ATOM 794 O O . ASP A 1 100 ? 3.384 -4.501 -1.510 1.00 94.31 100 ASP A O 1
ATOM 798 N N . LEU A 1 101 ? 4.666 -4.049 -3.289 1.00 91.75 101 LEU A N 1
ATOM 799 C CA . LEU A 1 101 ? 4.805 -2.628 -2.959 1.00 91.75 101 LEU A CA 1
ATOM 800 C C . LEU A 1 101 ? 3.448 -1.904 -2.975 1.00 91.75 101 LEU A C 1
ATOM 802 O O . LEU A 1 101 ? 3.141 -1.130 -2.066 1.00 91.75 101 LEU A O 1
ATOM 806 N N . ARG A 1 102 ? 2.606 -2.182 -3.980 1.00 91.69 102 ARG A N 1
ATOM 807 C CA . ARG A 1 102 ? 1.236 -1.643 -4.055 1.00 91.69 102 ARG A CA 1
ATOM 808 C C . ARG A 1 102 ? 0.362 -2.143 -2.911 1.00 91.69 102 ARG A C 1
ATOM 810 O O . ARG A 1 102 ? -0.443 -1.375 -2.387 1.00 91.69 102 ARG A O 1
ATOM 817 N N . GLU A 1 103 ? 0.494 -3.411 -2.534 1.00 94.88 103 GLU A N 1
ATOM 818 C CA . GLU A 1 103 ? -0.229 -3.983 -1.399 1.00 94.88 103 GLU A CA 1
ATOM 819 C C . GLU A 1 103 ? 0.169 -3.279 -0.104 1.00 94.88 103 GLU A C 1
ATOM 821 O O . GLU A 1 103 ? -0.718 -2.812 0.603 1.00 94.88 103 GLU A O 1
ATOM 826 N N . CYS A 1 104 ? 1.464 -3.070 0.139 1.00 91.88 104 CYS A N 1
ATOM 827 C CA . CYS A 1 104 ? 1.929 -2.340 1.316 1.00 91.88 104 CYS A CA 1
ATOM 828 C C . CYS A 1 104 ? 1.418 -0.888 1.341 1.00 91.88 104 CYS A C 1
ATOM 830 O O . CYS A 1 104 ? 0.997 -0.393 2.389 1.00 91.88 104 CYS A O 1
ATOM 832 N N . ALA A 1 105 ? 1.414 -0.208 0.188 1.00 89.06 105 ALA A N 1
ATOM 833 C CA . ALA A 1 105 ? 1.000 1.190 0.081 1.00 89.06 105 ALA A CA 1
ATOM 834 C C . ALA A 1 105 ? -0.514 1.399 0.271 1.00 89.06 105 ALA A C 1
ATOM 836 O O . ALA A 1 105 ? -0.924 2.349 0.937 1.00 89.06 105 ALA A O 1
ATOM 837 N N . PHE A 1 106 ? -1.345 0.529 -0.313 1.00 90.19 106 PHE A N 1
ATOM 838 C CA . PHE A 1 106 ? -2.804 0.703 -0.336 1.00 90.19 106 PHE A CA 1
ATOM 839 C C . PHE A 1 106 ? -3.565 -0.242 0.601 1.00 90.19 106 PHE A C 1
ATOM 841 O O . PHE A 1 106 ? -4.748 -0.023 0.854 1.00 90.19 106 PHE A O 1
ATOM 848 N N . GLN A 1 107 ? -2.924 -1.306 1.089 1.00 92.50 107 GLN A N 1
ATOM 849 C CA . GLN A 1 107 ? -3.490 -2.333 1.976 1.00 92.50 107 GLN A CA 1
ATOM 850 C C . GLN A 1 107 ? -4.783 -2.977 1.450 1.00 92.50 107 GLN A C 1
ATOM 852 O O . GLN A 1 107 ? -5.596 -3.502 2.212 1.00 92.50 107 GLN A O 1
ATOM 857 N N . ALA A 1 108 ? -4.996 -2.959 0.130 1.00 94.06 108 ALA A N 1
ATOM 858 C CA . ALA A 1 108 ? -6.258 -3.371 -0.480 1.00 94.06 108 ALA A CA 1
ATOM 859 C C . ALA A 1 108 ? -6.595 -4.843 -0.183 1.00 94.06 108 ALA A C 1
ATOM 861 O O . ALA A 1 108 ? -7.724 -5.162 0.198 1.00 94.06 108 ALA A O 1
ATOM 862 N N . LYS A 1 109 ? -5.606 -5.742 -0.299 1.00 94.62 109 LYS A N 1
ATOM 863 C CA . LYS A 1 109 ? -5.783 -7.177 -0.020 1.00 94.62 109 LYS A CA 1
ATOM 864 C C . LYS A 1 109 ? -6.000 -7.426 1.475 1.00 94.62 109 LYS A C 1
ATOM 866 O O . LYS A 1 109 ? -6.916 -8.167 1.840 1.00 94.62 109 LYS A O 1
ATOM 871 N N . GLN A 1 110 ? -5.222 -6.776 2.343 1.00 94.38 110 GLN A N 1
ATOM 872 C CA . GLN A 1 110 ? -5.402 -6.857 3.795 1.00 94.38 110 GLN A CA 1
ATOM 873 C C . GLN A 1 110 ? -6.808 -6.415 4.231 1.00 94.38 110 GLN A C 1
ATOM 875 O O . GLN A 1 110 ? -7.474 -7.124 4.991 1.00 94.38 110 GLN A O 1
ATOM 880 N N . LEU A 1 111 ? -7.294 -5.280 3.724 1.00 96.25 111 LEU A N 1
ATOM 881 C CA . LEU A 1 111 ? -8.626 -4.763 4.042 1.00 96.25 111 LEU A CA 1
ATOM 882 C C . LEU A 1 111 ? -9.735 -5.673 3.513 1.00 96.25 111 LEU A C 1
ATOM 884 O O . LEU A 1 111 ? -10.679 -5.965 4.249 1.00 96.25 111 LEU A O 1
ATOM 888 N N . ALA A 1 112 ? -9.602 -6.183 2.287 1.00 96.94 112 ALA A N 1
ATOM 889 C CA . ALA A 1 112 ? -10.541 -7.157 1.732 1.00 96.94 112 ALA A CA 1
ATOM 890 C C . ALA A 1 112 ? -10.623 -8.421 2.604 1.00 96.94 112 ALA A C 1
ATOM 892 O O . ALA A 1 112 ? -11.717 -8.893 2.921 1.00 96.94 112 ALA A O 1
ATOM 893 N N . ARG A 1 113 ? -9.477 -8.922 3.081 1.00 96.00 113 ARG A N 1
ATOM 894 C CA . ARG A 1 113 ? -9.416 -10.074 3.990 1.00 96.00 113 ARG A CA 1
ATOM 895 C C . ARG A 1 113 ? -10.105 -9.788 5.324 1.00 96.00 113 ARG A C 1
ATOM 897 O O . ARG A 1 113 ? -10.908 -10.597 5.785 1.00 96.00 113 ARG A O 1
ATOM 904 N N . VAL A 1 114 ? -9.818 -8.646 5.950 1.00 95.75 114 VAL A N 1
ATOM 905 C CA . VAL A 1 114 ? -10.462 -8.246 7.215 1.00 95.75 114 VAL A CA 1
ATOM 906 C C . VAL A 1 114 ? -11.966 -8.073 7.033 1.00 95.75 114 VAL A C 1
ATOM 908 O O . VAL A 1 114 ? -12.734 -8.510 7.892 1.00 95.75 114 VAL A O 1
ATOM 911 N N . SER A 1 115 ? -12.386 -7.493 5.911 1.00 96.69 115 SER A N 1
ATOM 912 C CA . SER A 1 115 ? -13.792 -7.352 5.548 1.00 96.69 115 SER A CA 1
ATOM 913 C C . SER A 1 115 ? -14.472 -8.718 5.448 1.00 96.69 115 SER A C 1
ATOM 915 O O . SER A 1 115 ? -15.458 -8.947 6.146 1.00 96.69 115 SER A O 1
ATOM 917 N N . ALA A 1 116 ? -13.914 -9.666 4.691 1.00 97.25 116 ALA A N 1
ATOM 918 C CA . ALA A 1 116 ? -14.474 -11.014 4.564 1.00 97.25 116 ALA A CA 1
ATOM 919 C C . ALA A 1 116 ? -14.594 -11.729 5.927 1.00 97.25 116 ALA A C 1
ATOM 921 O O . ALA A 1 116 ? -15.647 -12.269 6.260 1.00 97.25 116 ALA A O 1
ATOM 922 N N . MET A 1 117 ? -13.560 -11.644 6.773 1.00 94.25 117 MET A N 1
ATOM 923 C CA . MET A 1 117 ? -13.591 -12.212 8.131 1.00 94.25 117 MET A CA 1
ATOM 924 C C . MET A 1 117 ? -14.625 -11.542 9.052 1.00 94.25 117 MET A C 1
ATOM 926 O O . MET A 1 117 ? -15.102 -12.158 10.007 1.00 94.25 117 MET A O 1
ATOM 930 N N . ARG A 1 118 ? -14.948 -10.261 8.838 1.00 93.69 118 ARG A N 1
ATOM 931 C CA . ARG A 1 118 ? -16.021 -9.574 9.578 1.00 93.69 118 ARG A CA 1
ATOM 932 C C . ARG A 1 118 ? -17.395 -10.022 9.093 1.00 93.69 118 ARG A C 1
ATOM 934 O O . ARG A 1 118 ? -18.234 -10.342 9.928 1.00 93.69 118 ARG A O 1
ATOM 941 N N . HIS A 1 119 ? -17.600 -10.109 7.781 1.00 94.88 119 HIS A N 1
ATOM 942 C CA . HIS A 1 119 ? -18.863 -10.572 7.203 1.00 94.88 119 HIS A CA 1
ATOM 943 C C . HIS A 1 119 ? -19.215 -11.983 7.680 1.00 94.88 119 HIS A C 1
ATOM 945 O O . HIS A 1 119 ? -20.337 -12.201 8.131 1.00 94.88 119 HIS A O 1
ATOM 951 N N . GLU A 1 120 ? -18.249 -12.906 7.692 1.00 94.12 120 GLU A N 1
ATOM 952 C CA . GLU A 1 120 ? -18.505 -14.266 8.175 1.00 94.12 120 GLU A CA 1
ATOM 953 C C . GLU A 1 120 ? -18.852 -14.300 9.673 1.00 94.12 120 GLU A C 1
ATOM 955 O O . GLU A 1 120 ? -19.763 -15.011 10.088 1.00 94.12 120 GLU A O 1
ATOM 960 N N . ARG A 1 121 ? -18.208 -13.467 10.502 1.00 92.19 121 ARG A N 1
ATOM 961 C CA . ARG A 1 121 ? -18.571 -13.350 11.927 1.00 92.19 121 ARG A CA 1
ATOM 962 C C . ARG A 1 121 ? -19.990 -12.832 12.133 1.00 92.19 121 ARG A C 1
ATOM 964 O O . ARG A 1 121 ? -20.696 -13.329 13.010 1.00 92.19 121 ARG A O 1
ATOM 971 N N . HIS A 1 122 ? -20.412 -11.850 11.340 1.00 92.12 122 HIS A N 1
ATOM 972 C CA . HIS A 1 122 ? -21.790 -11.365 11.376 1.00 92.12 122 HIS A CA 1
ATOM 973 C C . HIS A 1 122 ? -22.773 -12.437 10.899 1.00 92.12 122 HIS A C 1
ATOM 975 O O . HIS A 1 122 ? -23.803 -12.614 11.545 1.00 92.12 122 HIS A O 1
ATOM 981 N N . ARG A 1 123 ? -22.431 -13.211 9.859 1.00 93.69 123 ARG A N 1
ATOM 982 C CA . ARG A 1 123 ? -23.231 -14.357 9.394 1.00 93.69 123 ARG A CA 1
ATOM 983 C C . ARG A 1 123 ? -23.460 -15.372 10.519 1.00 93.69 123 ARG A C 1
ATOM 985 O O . ARG A 1 123 ? -24.605 -15.706 10.804 1.00 93.69 123 ARG A O 1
ATOM 992 N N . GLN A 1 124 ? -22.394 -15.802 11.196 1.00 93.50 124 GLN A N 1
ATOM 993 C CA . GLN A 1 124 ? -22.462 -16.775 12.299 1.00 93.50 124 GLN A CA 1
ATOM 994 C C . GLN A 1 124 ? -23.281 -16.263 13.491 1.00 93.50 124 GLN A C 1
ATOM 996 O O . GLN A 1 124 ? -24.006 -17.028 14.123 1.00 93.50 124 GLN A O 1
ATOM 1001 N N . TRP A 1 125 ? -23.181 -14.967 13.800 1.00 90.81 125 TRP A N 1
ATOM 1002 C CA . TRP A 1 125 ? -23.964 -14.346 14.869 1.00 90.81 125 TRP A CA 1
ATOM 10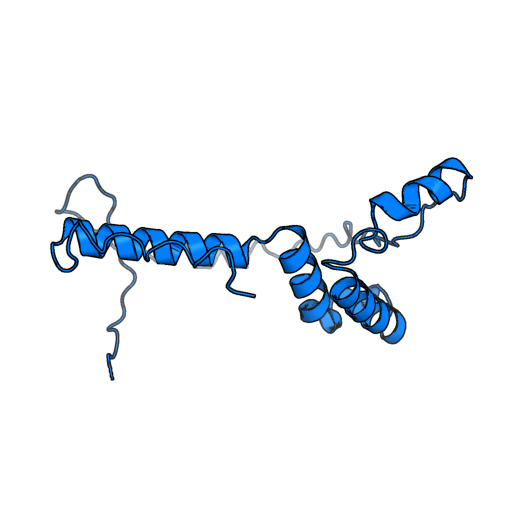03 C C . TRP A 1 125 ? -25.455 -14.264 14.526 1.00 90.81 125 TRP A C 1
ATOM 1005 O O . TRP A 1 125 ? -26.285 -14.613 15.359 1.00 90.81 125 TRP A O 1
ATOM 1015 N N . LEU A 1 126 ? -25.796 -13.877 13.292 1.00 90.44 126 LEU A N 1
ATOM 1016 C CA . LEU A 1 126 ? -27.184 -13.814 12.820 1.00 90.44 126 LEU A CA 1
ATOM 1017 C C . LEU A 1 126 ? -27.840 -15.199 12.750 1.00 90.44 126 LEU A C 1
ATOM 1019 O O . LEU A 1 126 ? -29.013 -15.332 13.084 1.00 90.44 126 LEU A O 1
ATOM 1023 N N . MET A 1 127 ? -27.082 -16.228 12.357 1.00 93.62 127 MET A N 1
ATOM 1024 C CA . MET A 1 127 ? -27.551 -17.620 12.332 1.00 93.62 127 MET A CA 1
ATOM 1025 C C . MET A 1 127 ? -27.631 -18.264 13.727 1.00 93.62 127 MET A C 1
ATOM 1027 O O . MET A 1 127 ? -28.106 -19.389 13.853 1.00 93.62 127 MET A O 1
ATOM 1031 N N . GLY A 1 128 ? -27.151 -17.588 14.776 1.00 89.56 128 GLY A N 1
ATOM 1032 C CA . GLY A 1 128 ? -27.125 -18.127 16.138 1.00 89.56 128 GLY A CA 1
ATOM 1033 C C . GLY A 1 128 ? -26.079 -19.224 16.375 1.00 89.56 128 GLY A C 1
ATOM 1034 O O . GLY A 1 128 ? -26.038 -19.790 17.463 1.00 89.56 128 GLY A O 1
ATOM 1035 N N . GLU A 1 129 ? -25.198 -19.499 15.404 1.00 89.31 129 GLU A N 1
ATOM 1036 C CA . GLU A 1 129 ? -24.062 -20.428 15.546 1.00 89.31 129 GLU A CA 1
ATOM 1037 C C . GLU A 1 129 ? -23.042 -19.918 16.584 1.00 89.31 129 GLU A C 1
ATOM 1039 O O . GLU A 1 129 ? -22.278 -20.693 17.161 1.00 89.31 129 GLU A O 1
ATOM 1044 N N . ARG A 1 130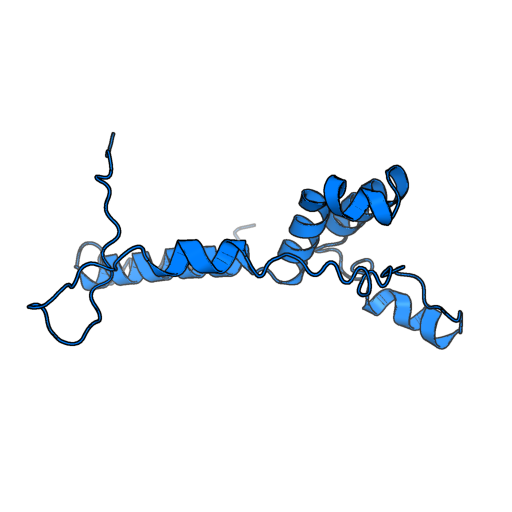 ? -23.025 -18.602 16.836 1.00 84.38 130 ARG A N 1
ATOM 1045 C CA . ARG A 1 130 ? -22.085 -17.932 17.739 1.00 84.38 130 ARG A CA 1
ATOM 1046 C C . ARG A 1 130 ? -22.816 -17.094 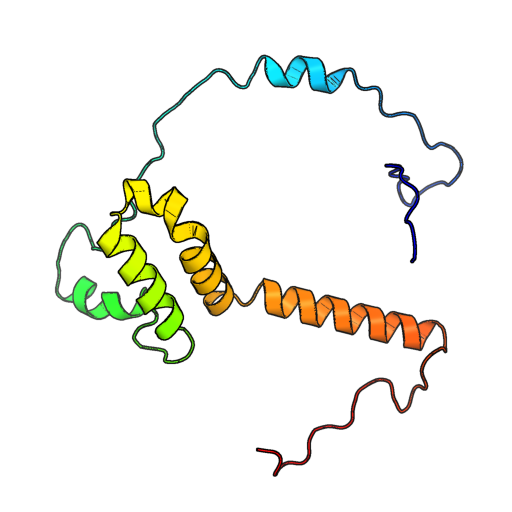18.786 1.00 84.38 130 ARG A C 1
ATOM 1048 O O . ARG A 1 130 ? -23.710 -16.318 18.457 1.00 84.38 130 ARG A O 1
ATOM 1055 N N . SER A 1 131 ? -22.394 -17.208 20.047 1.00 85.00 131 SER A N 1
ATOM 1056 C CA . SER A 1 131 ? -22.979 -16.448 21.157 1.00 85.00 131 SER A CA 1
ATOM 1057 C C . SER A 1 131 ? -22.767 -14.936 20.977 1.00 85.00 131 SER A C 1
ATOM 1059 O O . SER A 1 131 ? -21.744 -14.488 20.453 1.00 85.00 131 SER A O 1
ATOM 1061 N N . SER A 1 132 ? -23.718 -14.123 21.452 1.00 81.12 132 SER A N 1
ATOM 1062 C CA . SER A 1 132 ? -23.590 -12.659 21.388 1.00 81.12 132 SER A CA 1
ATOM 1063 C C . SER A 1 132 ? -22.441 -12.120 22.248 1.00 81.12 132 SER A C 1
ATOM 1065 O O . SER A 1 132 ? -21.927 -11.044 21.952 1.00 81.12 132 SER A O 1
ATOM 1067 N N . LYS A 1 133 ? -22.038 -12.844 23.303 1.00 82.00 133 LYS A N 1
ATOM 1068 C CA . LYS A 1 133 ? -20.908 -12.464 24.167 1.00 82.00 133 LYS A CA 1
ATOM 1069 C C . LYS A 1 133 ? -19.563 -12.688 23.468 1.00 82.00 133 LYS A C 1
ATOM 1071 O O . LYS A 1 133 ? -18.646 -11.905 23.672 1.00 82.00 133 LYS A O 1
ATOM 1076 N N . ASP A 1 134 ? -19.489 -13.682 22.583 1.00 82.31 134 ASP A N 1
ATOM 1077 C CA . ASP A 1 134 ? -18.271 -14.053 21.851 1.00 82.31 134 ASP A CA 1
ATOM 1078 C C . ASP A 1 134 ? -18.207 -13.451 20.440 1.00 82.31 134 ASP A C 1
ATOM 1080 O O . ASP A 1 134 ? -17.426 -13.909 19.598 1.00 82.31 134 ASP A O 1
ATOM 1084 N N . HIS A 1 135 ? -19.040 -12.447 20.140 1.00 83.06 135 HIS A N 1
ATOM 1085 C CA . HIS A 1 135 ? -19.145 -11.851 18.805 1.00 83.06 135 HIS A CA 1
ATOM 1086 C C . HIS A 1 135 ? -17.804 -11.272 18.314 1.00 83.06 135 HIS A C 1
ATOM 1088 O O . HIS A 1 135 ? -17.406 -11.481 17.164 1.00 83.06 135 HIS A O 1
ATOM 1094 N N . TYR A 1 136 ? -17.057 -10.638 19.220 1.00 86.75 136 TYR A N 1
ATOM 1095 C CA . TYR A 1 136 ? -15.669 -10.235 19.014 1.00 86.75 136 TYR A CA 1
ATOM 1096 C C . TYR A 1 136 ? -14.761 -10.919 20.031 1.00 86.75 136 TYR A C 1
ATOM 1098 O O . TYR A 1 136 ? -15.171 -11.194 21.155 1.00 86.75 136 TYR A O 1
ATOM 1106 N N . ALA A 1 137 ? -13.518 -11.192 19.627 1.00 82.50 137 ALA A N 1
ATOM 1107 C CA . ALA A 1 137 ? -12.498 -11.613 20.575 1.00 82.50 137 ALA A CA 1
ATOM 1108 C C . ALA A 1 137 ? -12.286 -10.493 21.610 1.00 82.50 137 ALA A C 1
ATOM 1110 O O . ALA A 1 137 ? -12.367 -9.315 21.234 1.00 82.50 137 ALA A O 1
ATOM 1111 N N . PRO A 1 138 ? -12.018 -10.833 22.882 1.00 85.69 138 PRO A N 1
ATOM 1112 C CA . PRO A 1 138 ? -11.648 -9.831 23.869 1.00 85.69 138 PRO A CA 1
ATOM 1113 C C . PRO A 1 138 ? -10.423 -9.058 23.374 1.00 85.69 138 PRO A C 1
ATOM 1115 O O . PRO A 1 138 ? -9.581 -9.602 22.653 1.00 85.69 138 PRO A O 1
ATOM 1118 N N . ALA A 1 139 ? -10.341 -7.778 23.738 1.00 82.25 139 ALA A N 1
ATOM 1119 C CA . ALA A 1 139 ? -9.163 -6.985 23.427 1.00 82.25 139 ALA A CA 1
ATOM 1120 C C . ALA A 1 139 ? -7.914 -7.682 24.001 1.00 82.25 139 ALA A C 1
ATOM 1122 O O . ALA A 1 139 ? -7.994 -8.255 25.095 1.00 82.25 139 ALA A O 1
ATOM 1123 N N . PRO A 1 140 ? -6.776 -7.662 23.283 1.00 84.94 140 PRO A N 1
ATOM 1124 C CA . PRO A 1 140 ? -5.524 -8.124 23.864 1.00 84.94 140 PRO A CA 1
ATOM 1125 C C . PRO A 1 140 ? -5.242 -7.325 25.142 1.00 84.94 140 PRO A C 1
ATOM 1127 O O . PRO A 1 140 ? -5.622 -6.156 25.250 1.00 84.94 140 PRO A O 1
ATOM 1130 N N . GLN A 1 141 ? -4.606 -7.961 26.124 1.00 83.88 141 GLN A N 1
ATOM 1131 C CA . GLN A 1 141 ? -4.173 -7.251 27.325 1.00 83.88 141 GLN A CA 1
ATOM 1132 C C . GLN A 1 141 ? -3.180 -6.147 26.935 1.00 83.88 141 GLN A C 1
ATOM 1134 O O . GLN A 1 141 ? -2.441 -6.300 25.962 1.00 83.88 141 GLN A O 1
ATOM 1139 N N . ALA A 1 142 ? -3.170 -5.043 27.687 1.00 81.56 142 ALA A N 1
ATOM 1140 C CA . ALA A 1 142 ? -2.348 -3.867 27.386 1.00 81.56 142 ALA A CA 1
ATOM 1141 C C . ALA A 1 142 ? -0.842 -4.183 27.288 1.00 81.56 142 ALA A C 1
ATOM 1143 O O . ALA A 1 142 ? -0.124 -3.498 26.565 1.00 81.56 142 ALA A O 1
ATOM 1144 N N . ASP A 1 143 ? -0.402 -5.256 27.949 1.00 81.12 143 ASP A N 1
ATOM 1145 C CA . ASP A 1 143 ? 1.003 -5.655 28.061 1.00 81.12 143 ASP A CA 1
ATOM 1146 C C . ASP A 1 143 ? 1.392 -6.780 27.079 1.00 81.12 143 ASP A C 1
ATOM 1148 O O . ASP A 1 143 ? 2.479 -7.348 27.173 1.00 81.12 143 ASP A O 1
ATOM 1152 N N . GLY A 1 144 ? 0.508 -7.138 26.141 1.00 61.28 144 GLY A N 1
ATOM 1153 C CA . GLY A 1 144 ? 0.790 -8.134 25.107 1.00 61.28 144 GLY A CA 1
ATOM 1154 C C . GLY A 1 144 ? 1.658 -7.559 23.988 1.00 61.28 144 GLY A C 1
ATOM 1155 O O . GLY A 1 144 ? 1.116 -7.118 22.974 1.00 61.28 144 GLY A O 1
ATOM 1156 N N . PHE A 1 145 ? 2.978 -7.558 24.184 1.00 51.41 145 PHE A N 1
ATOM 1157 C CA . PHE A 1 145 ? 3.967 -7.406 23.107 1.00 51.41 145 PHE A CA 1
ATOM 1158 C C . PHE A 1 145 ? 4.238 -8.737 22.401 1.00 51.41 145 PHE A C 1
ATOM 1160 O O . PHE A 1 145 ? 4.302 -9.777 23.097 1.00 51.41 145 PHE A O 1
#